Protein AF-A0A7S3BHQ6-F1 (afdb_monomer)

Solvent-accessible surface area (backbone atoms only — not comparable to full-atom values): 6850 Å² total; per-residue (Å²): 137,84,88,66,88,83,80,58,102,63,81,82,88,70,80,78,78,82,77,89,68,68,89,89,42,58,72,45,80,47,74,75,97,55,89,45,38,50,74,78,39,56,68,58,47,55,58,39,43,76,70,56,34,42,73,44,64,27,81,40,51,49,72,59,47,55,50,32,51,70,46,26,68,84,32,70,40,46,77,66,75,68,46,63,64,57,66,39,39,38,73,55,52,52,35,43,52,53,39,48,55,50,47,30,64,76,63,71,62,120

Sequence (110 aa):
GRDFAGVYPFSPRWEVGSATAHEGAPTVVLALPKPGASSDYAGAVRALERRGFKVIVASVARGDWVRVFAAGLPNRDFWRAAAEPEVAYGWYLRRLEAALANAHRVSGRG

Secondary structure (DSSP, 8-state):
----TTS-S-------------TTPPEEEE--SSS--GGGGHHHHHHHHTTT-EEEE----GGGGHHHHHHHTT-HHHHTT-S-HHHHHHHHHHHHHHHHHHHHHHHT--

pLDDT: mean 72.25, std 18.23, range [29.91, 89.19]

Foldseek 3Di:
DDDPVPPDPDPPPDDPPDDPADQQAAEDEDEDPDQDALVVCPVVCVVVVVVRYHYFYQGDDSVNLVQLCVQQVVDPCSVVVNDDCCRRCVVVVVSVVVSVVVRCVVNVND

Mean predicted aligned error: 10.82 Å

Organism: NCBI:txid676789

Radius of gyration: 16.07 Å; Cα contacts (8 Å, |Δi|>4): 103; chains: 1; bounding box: 38×33×39 Å

Structure (mmCIF, N/CA/C/O backbone):
data_AF-A0A7S3BHQ6-F1
#
_entry.id   AF-A0A7S3BHQ6-F1
#
loop_
_atom_site.group_PDB
_atom_site.id
_atom_site.type_symbol
_atom_site.label_atom_id
_atom_site.label_alt_id
_atom_site.label_comp_id
_atom_site.label_asym_id
_atom_site.label_entity_id
_atom_site.label_seq_id
_atom_site.pdbx_PDB_ins_code
_atom_site.Cartn_x
_atom_site.Cartn_y
_atom_site.Cartn_z
_atom_site.occupancy
_atom_site.B_iso_or_equiv
_atom_site.auth_seq_id
_atom_site.auth_comp_id
_atom_site.auth_asym_id
_atom_site.auth_atom_id
_atom_site.pdbx_PDB_model_num
ATOM 1 N N . GLY A 1 1 ? 0.752 22.914 -5.911 1.00 35.16 1 GLY A N 1
ATOM 2 C CA . GLY A 1 1 ? -0.236 21.825 -5.989 1.00 35.16 1 GLY A CA 1
ATOM 3 C C . GLY A 1 1 ? -0.378 21.419 -7.434 1.00 35.16 1 GLY A C 1
ATOM 4 O O . GLY A 1 1 ? -0.638 22.289 -8.250 1.00 35.16 1 GLY A O 1
ATOM 5 N N . ARG A 1 2 ? -0.133 20.152 -7.771 1.00 36.06 2 ARG A N 1
ATOM 6 C CA . ARG A 1 2 ? -0.498 19.623 -9.089 1.00 36.06 2 ARG A CA 1
ATOM 7 C C . ARG A 1 2 ? -1.703 18.718 -8.904 1.00 36.06 2 ARG A C 1
ATOM 9 O O . ARG A 1 2 ? -1.619 17.727 -8.186 1.00 36.06 2 ARG A O 1
ATOM 16 N N . ASP A 1 3 ? -2.808 19.141 -9.502 1.00 35.97 3 ASP A N 1
ATOM 17 C CA . ASP A 1 3 ? -4.024 18.359 -9.643 1.00 35.97 3 ASP A CA 1
ATOM 18 C C . ASP A 1 3 ? -3.789 17.288 -10.720 1.00 35.97 3 ASP A C 1
ATOM 20 O O . ASP A 1 3 ? -3.332 17.586 -11.824 1.00 35.97 3 ASP A O 1
ATOM 24 N N . PHE A 1 4 ? -4.035 16.031 -10.358 1.00 40.19 4 PHE A N 1
ATOM 25 C CA . PHE A 1 4 ? -3.885 14.858 -11.221 1.00 40.19 4 PHE A CA 1
ATOM 26 C C . PHE A 1 4 ? -5.234 14.177 -11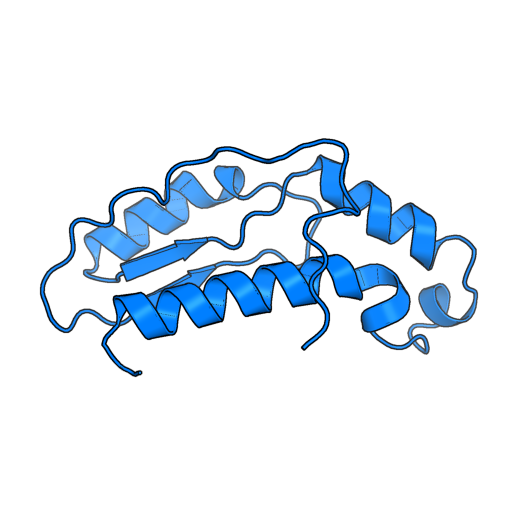.498 1.00 40.19 4 PHE A C 1
ATOM 28 O O . PHE A 1 4 ? -5.260 13.024 -11.936 1.00 40.19 4 PHE A O 1
ATOM 35 N N . ALA A 1 5 ? -6.351 14.882 -11.280 1.00 37.69 5 ALA A N 1
ATOM 36 C CA . ALA A 1 5 ? -7.703 14.383 -11.525 1.00 37.69 5 ALA A CA 1
ATOM 37 C C . ALA A 1 5 ? -7.950 13.927 -12.979 1.00 37.69 5 ALA A C 1
ATOM 39 O O . ALA A 1 5 ? -8.889 13.176 -13.224 1.00 37.69 5 ALA A O 1
ATOM 40 N N . GLY A 1 6 ? -7.099 14.313 -13.938 1.00 29.91 6 GLY A N 1
ATOM 41 C CA . GLY A 1 6 ? -7.260 13.986 -15.361 1.00 29.91 6 GLY A CA 1
ATOM 42 C C . GLY A 1 6 ? -6.464 12.792 -15.909 1.00 29.91 6 GLY A C 1
ATOM 43 O O . GLY A 1 6 ? -6.587 12.505 -17.093 1.00 29.91 6 GLY A O 1
ATOM 44 N N . VAL A 1 7 ? -5.626 12.103 -15.121 1.00 42.59 7 VAL A N 1
ATOM 45 C CA . VAL A 1 7 ? -4.631 11.150 -15.686 1.00 42.59 7 VAL A CA 1
ATOM 46 C C . VAL A 1 7 ? -5.099 9.682 -15.705 1.00 42.59 7 VAL A C 1
ATOM 48 O O . VAL A 1 7 ? -4.380 8.817 -16.202 1.00 42.59 7 VAL A O 1
ATOM 51 N N . TYR A 1 8 ? -6.300 9.350 -15.213 1.00 39.22 8 TYR A N 1
ATOM 52 C CA . TYR A 1 8 ? -6.691 7.943 -15.034 1.00 39.22 8 TYR A CA 1
ATOM 53 C C . TYR A 1 8 ? -8.075 7.609 -15.619 1.00 39.22 8 TYR A C 1
ATOM 55 O O . TYR A 1 8 ? -9.060 8.227 -15.225 1.00 39.22 8 TYR A O 1
ATOM 63 N N . PRO A 1 9 ? -8.191 6.579 -16.485 1.00 34.25 9 PRO A N 1
ATOM 64 C CA . PRO A 1 9 ? -9.456 6.156 -17.102 1.00 34.25 9 PRO A CA 1
ATOM 65 C C . PRO A 1 9 ? -10.394 5.397 -16.144 1.00 34.25 9 PRO A C 1
ATOM 67 O O . PRO A 1 9 ? -11.401 4.836 -16.562 1.00 34.25 9 PRO A O 1
ATOM 70 N N . PHE A 1 10 ? -10.080 5.369 -14.850 1.00 36.06 10 PHE A N 1
ATOM 71 C CA . PHE A 1 10 ? -10.942 4.843 -13.803 1.00 36.06 10 PHE A CA 1
ATOM 72 C C . PHE A 1 10 ? -11.028 5.903 -12.707 1.00 36.06 10 PHE A C 1
ATOM 74 O O . PHE A 1 10 ? -10.080 6.100 -11.954 1.00 36.06 10 PHE A O 1
ATOM 81 N N . SER A 1 11 ? -12.155 6.605 -12.602 1.00 32.91 11 SER A N 1
ATOM 82 C CA . SER A 1 11 ? -12.524 7.265 -11.349 1.00 32.91 11 SER A CA 1
ATOM 83 C C . SER A 1 11 ? -12.951 6.152 -10.401 1.00 32.91 11 SER A C 1
ATOM 85 O O . SER A 1 11 ? -14.020 5.572 -10.609 1.00 32.91 11 SER A O 1
ATOM 87 N N . PRO A 1 12 ? -12.151 5.771 -9.390 1.00 37.59 12 PRO A N 1
ATOM 88 C CA . PRO A 1 12 ? -12.572 4.713 -8.510 1.00 37.59 12 PRO A CA 1
ATOM 89 C C . PRO A 1 12 ? -13.531 5.390 -7.523 1.00 37.59 12 PRO A C 1
ATOM 91 O O 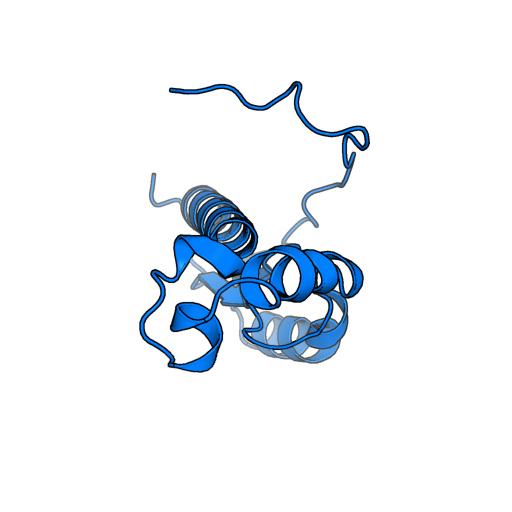. PRO A 1 12 ? -13.128 6.008 -6.543 1.00 37.59 12 PRO A O 1
ATOM 94 N N . ARG A 1 13 ? -14.822 5.344 -7.850 1.00 35.94 13 ARG A N 1
ATOM 95 C CA . ARG A 1 13 ? -15.920 5.668 -6.943 1.00 35.94 13 ARG A CA 1
ATOM 96 C C . ARG A 1 13 ? -15.923 4.578 -5.870 1.00 35.94 13 ARG A C 1
ATOM 98 O O . ARG A 1 13 ? -16.510 3.526 -6.085 1.00 35.94 13 ARG A O 1
ATOM 105 N N . TRP A 1 14 ? -15.209 4.770 -4.763 1.00 49.22 14 TRP A N 1
ATOM 106 C CA . TRP A 1 14 ? -15.295 3.860 -3.619 1.00 49.22 14 TRP A CA 1
ATOM 107 C C . TRP A 1 14 ? -15.456 4.623 -2.315 1.00 49.22 14 TRP A C 1
ATOM 109 O O . TRP A 1 14 ? -14.792 5.622 -2.042 1.00 49.22 14 TRP A O 1
ATOM 119 N N . GLU A 1 15 ? -16.407 4.120 -1.544 1.00 37.56 15 GLU A N 1
ATOM 120 C CA . GLU A 1 15 ? -16.757 4.558 -0.210 1.00 37.56 15 GLU A CA 1
ATOM 121 C C . GLU A 1 15 ? -15.577 4.304 0.724 1.00 37.56 15 GLU A C 1
ATOM 123 O O . GLU A 1 15 ? -15.044 3.195 0.810 1.00 37.56 15 GLU A O 1
ATOM 128 N N . VAL A 1 16 ? -15.166 5.347 1.441 1.00 43.78 16 VAL A N 1
ATOM 129 C CA . VAL A 1 16 ? -14.340 5.188 2.633 1.00 43.78 16 VAL A CA 1
ATOM 130 C C . VAL A 1 16 ? -15.156 4.318 3.584 1.00 43.78 16 VAL A C 1
ATOM 132 O O . VAL A 1 16 ? -16.176 4.775 4.094 1.00 43.78 16 VAL A O 1
ATOM 135 N N . GLY A 1 17 ? -14.752 3.058 3.766 1.00 40.03 17 GLY A N 1
ATOM 136 C CA . GLY A 1 17 ? -15.409 2.153 4.705 1.00 40.03 17 GLY A CA 1
ATOM 137 C C . GLY A 1 17 ? -15.585 2.858 6.048 1.00 40.03 17 GLY A C 1
ATOM 138 O O . GLY A 1 17 ? -14.619 3.384 6.606 1.00 40.03 17 GLY A O 1
ATOM 139 N N . SER A 1 18 ? -16.834 2.944 6.508 1.00 41.47 18 SER A N 1
ATOM 140 C CA . SER A 1 18 ? -17.190 3.664 7.726 1.00 41.47 18 SER A CA 1
ATOM 141 C C . SER A 1 18 ? -16.547 2.966 8.923 1.00 41.47 18 SER A C 1
ATOM 143 O O . SER A 1 18 ? -16.945 1.868 9.306 1.00 41.47 18 SER A O 1
ATOM 145 N N . ALA A 1 19 ? -15.510 3.583 9.486 1.00 46.09 19 ALA A N 1
ATOM 146 C CA . ALA A 1 19 ? -14.890 3.119 10.714 1.00 46.09 19 ALA A CA 1
ATOM 147 C C . ALA A 1 19 ? -15.816 3.468 11.885 1.00 46.09 19 ALA A C 1
ATOM 149 O O . ALA A 1 19 ? -15.881 4.622 12.310 1.00 46.09 19 ALA A O 1
ATOM 150 N N . THR A 1 20 ? -16.521 2.481 12.434 1.00 43.09 20 THR A N 1
ATOM 151 C CA . THR A 1 20 ? -17.155 2.626 13.747 1.00 43.09 20 THR A CA 1
ATOM 152 C C . THR A 1 20 ? -16.046 2.646 14.793 1.00 43.09 20 THR A C 1
ATOM 154 O O . THR A 1 20 ? -15.471 1.604 15.101 1.00 43.09 20 THR A O 1
ATOM 157 N N . ALA A 1 21 ? -15.689 3.817 15.313 1.00 50.28 21 ALA A N 1
ATOM 158 C CA . ALA A 1 21 ? -14.649 3.921 16.328 1.00 50.28 21 ALA A CA 1
ATOM 159 C C . ALA A 1 21 ? -15.089 4.770 17.509 1.00 50.28 21 ALA A C 1
ATOM 161 O O . ALA A 1 21 ? -15.708 5.817 17.331 1.00 50.28 21 ALA A O 1
ATOM 162 N N . HIS A 1 22 ? -14.666 4.340 18.696 1.00 48.16 22 HIS A N 1
ATOM 163 C CA . HIS A 1 22 ? -14.598 5.192 19.873 1.00 48.16 22 HIS A CA 1
ATOM 164 C C . HIS A 1 22 ? -13.659 6.382 19.626 1.00 48.16 22 HIS A C 1
ATOM 166 O O . HIS A 1 22 ? -12.607 6.263 18.986 1.00 48.16 22 HIS A O 1
ATOM 172 N N . GLU A 1 23 ? -14.062 7.537 20.139 1.00 49.59 23 GLU A N 1
ATOM 173 C CA . GLU A 1 23 ? -13.282 8.769 20.148 1.00 49.59 23 GLU A CA 1
ATOM 174 C C . GLU A 1 23 ? -11.952 8.534 20.900 1.00 49.59 23 GLU A C 1
ATOM 176 O O . GLU A 1 23 ? -11.940 7.933 21.972 1.00 49.59 23 GLU A O 1
ATOM 181 N N . GLY A 1 24 ? -10.811 8.916 20.306 1.00 61.41 24 GLY A N 1
ATOM 182 C CA . GLY A 1 24 ? -9.474 8.747 20.908 1.00 61.41 24 GLY A CA 1
ATOM 183 C C . GLY A 1 24 ? -8.714 7.439 20.609 1.00 61.41 24 GLY A C 1
ATOM 184 O O . GLY A 1 24 ? -7.579 7.287 21.059 1.00 61.41 24 GLY A O 1
ATOM 185 N N . ALA A 1 25 ? -9.274 6.506 19.831 1.00 67.50 25 ALA A N 1
ATOM 186 C CA . ALA A 1 25 ? -8.594 5.251 19.485 1.00 67.50 25 ALA A CA 1
ATOM 187 C C . ALA A 1 25 ? -7.288 5.454 18.667 1.00 67.50 25 ALA A C 1
ATOM 189 O O . ALA A 1 25 ? -7.283 6.226 17.698 1.00 67.50 25 ALA A O 1
ATOM 190 N N . PRO A 1 26 ? -6.191 4.725 18.975 1.00 74.50 26 PRO A N 1
ATOM 191 C CA . PRO A 1 26 ? -4.965 4.762 18.180 1.00 74.50 26 PRO A CA 1
ATOM 192 C C . PRO A 1 26 ? -5.229 4.288 16.743 1.00 74.50 26 PRO A C 1
ATOM 194 O O . PRO A 1 26 ? -5.877 3.265 16.514 1.00 74.50 26 PRO A O 1
ATOM 197 N N . THR A 1 27 ? -4.730 5.053 15.767 1.00 82.06 27 THR A N 1
ATOM 198 C CA . THR A 1 27 ? -4.920 4.779 14.334 1.00 82.06 27 THR A CA 1
ATOM 199 C C . THR A 1 27 ? -3.702 4.063 13.754 1.00 82.06 27 THR A C 1
ATOM 201 O O . THR A 1 27 ? -2.57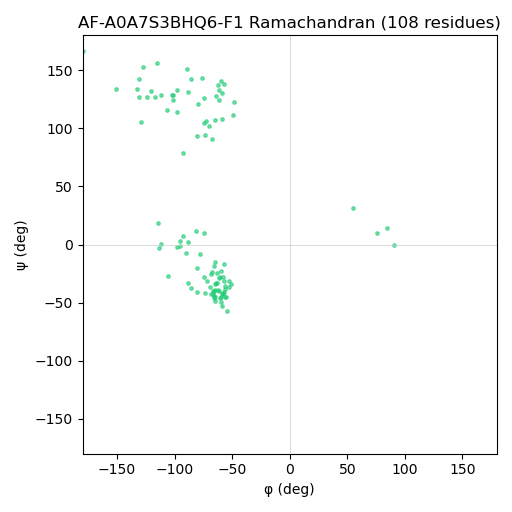0 4.486 13.972 1.00 82.06 27 THR A O 1
ATOM 204 N N . VAL A 1 28 ? -3.936 2.991 13.000 1.00 82.12 28 VAL A N 1
ATOM 205 C CA . VAL A 1 28 ? -2.916 2.152 12.359 1.00 82.12 28 VAL A CA 1
ATOM 206 C C . VAL A 1 28 ? -3.138 2.159 10.851 1.00 82.12 28 VAL A C 1
ATOM 208 O O . VAL A 1 28 ? -4.257 1.931 10.391 1.00 82.12 28 VAL A O 1
ATOM 211 N N . VAL A 1 29 ? -2.068 2.372 10.081 1.00 82.12 29 VAL A N 1
ATOM 212 C CA . VAL A 1 29 ? -2.082 2.211 8.621 1.00 82.12 29 VAL A CA 1
ATOM 213 C C . VAL A 1 29 ? -1.446 0.872 8.245 1.00 82.12 29 VAL A C 1
ATOM 215 O O . VAL A 1 29 ? -0.307 0.600 8.614 1.00 82.12 29 VAL A O 1
ATOM 218 N N . LEU A 1 30 ? -2.175 0.033 7.508 1.00 81.25 30 LEU A N 1
ATOM 219 C CA . LEU A 1 30 ? -1.686 -1.233 6.958 1.00 81.25 30 LEU A CA 1
ATOM 220 C C . LEU A 1 30 ? -1.354 -1.082 5.474 1.00 81.25 30 LEU A C 1
ATOM 222 O O . LEU A 1 30 ? -2.199 -0.652 4.687 1.00 81.25 30 LEU A O 1
ATOM 226 N N . ALA A 1 31 ? -0.153 -1.501 5.077 1.00 77.06 31 ALA A N 1
ATOM 227 C CA . ALA A 1 31 ? 0.265 -1.517 3.682 1.00 77.06 31 ALA A CA 1
ATOM 228 C C . ALA A 1 31 ? 1.285 -2.634 3.406 1.00 77.06 31 ALA A C 1
ATOM 230 O O . ALA A 1 31 ? 2.224 -2.822 4.182 1.00 77.06 31 ALA A O 1
ATOM 231 N N . LEU A 1 32 ? 1.088 -3.390 2.316 1.00 66.00 32 LEU A N 1
ATOM 232 C CA . LEU A 1 32 ? 2.007 -4.466 1.925 1.00 66.00 32 LEU A CA 1
ATOM 233 C C . LEU A 1 32 ? 3.125 -3.920 1.042 1.00 66.00 32 LEU A C 1
ATOM 235 O O . LEU A 1 32 ? 2.822 -3.368 -0.012 1.00 66.00 32 LEU A O 1
ATOM 239 N N . PRO A 1 33 ? 4.392 -4.245 1.337 1.00 62.69 33 PRO A N 1
ATOM 240 C CA . PRO A 1 33 ? 5.487 -4.084 0.387 1.00 62.69 33 PRO A CA 1
ATOM 241 C C . PRO A 1 33 ? 5.582 -5.246 -0.630 1.00 62.69 33 PRO A C 1
ATOM 243 O O . PRO A 1 33 ? 6.589 -5.367 -1.319 1.00 62.69 33 PRO A O 1
ATOM 246 N N . LYS A 1 34 ? 4.570 -6.128 -0.723 1.00 66.31 34 LYS A N 1
ATOM 247 C CA . LYS A 1 34 ? 4.581 -7.325 -1.586 1.00 66.31 34 LYS A CA 1
ATOM 248 C C . LYS A 1 34 ? 3.356 -7.408 -2.503 1.00 66.31 34 LYS A C 1
ATOM 250 O O . LYS A 1 34 ? 2.286 -6.958 -2.081 1.00 66.31 34 LYS A O 1
ATOM 255 N N . PRO A 1 35 ? 3.466 -8.073 -3.675 1.00 65.62 35 PRO A N 1
ATOM 256 C CA . PRO A 1 35 ? 2.340 -8.330 -4.565 1.00 65.62 35 PRO A CA 1
ATOM 257 C C . PRO A 1 35 ? 1.143 -8.912 -3.814 1.00 65.62 35 PRO A C 1
ATOM 259 O O . PRO A 1 35 ? 1.183 -10.022 -3.283 1.00 65.62 35 PRO A O 1
ATOM 262 N N . GLY A 1 36 ? 0.084 -8.121 -3.721 1.00 70.94 36 GLY A N 1
ATOM 263 C CA . GLY A 1 36 ? -1.058 -8.387 -2.859 1.00 70.94 36 GLY A CA 1
ATOM 264 C C . GLY A 1 36 ? -2.106 -7.296 -2.997 1.00 70.94 36 GLY A C 1
ATOM 265 O O . GLY A 1 36 ? -1.851 -6.251 -3.600 1.00 70.94 36 GLY A O 1
ATOM 266 N N . ALA A 1 37 ? -3.293 -7.566 -2.472 1.00 77.69 37 ALA A N 1
ATOM 267 C CA . ALA A 1 37 ? -4.400 -6.623 -2.462 1.00 77.69 37 ALA A CA 1
ATOM 268 C C . ALA A 1 37 ? -4.761 -6.228 -1.028 1.00 77.69 37 ALA A C 1
ATOM 270 O O . ALA A 1 37 ? -4.536 -6.989 -0.089 1.00 77.69 37 ALA A O 1
ATOM 271 N N . SER A 1 38 ? -5.385 -5.063 -0.860 1.00 77.44 38 SER A N 1
ATOM 272 C CA . SER A 1 38 ? -5.926 -4.614 0.431 1.00 77.44 38 SER A CA 1
ATOM 273 C C . SER A 1 38 ? -6.856 -5.650 1.087 1.00 77.44 38 SER A C 1
ATOM 275 O O . SER A 1 38 ? -6.857 -5.782 2.310 1.00 77.44 38 SER A O 1
ATOM 277 N N . SER A 1 39 ? -7.579 -6.449 0.291 1.00 79.00 39 SER A N 1
ATOM 278 C CA . SER A 1 39 ? -8.438 -7.548 0.761 1.00 79.00 39 SER A CA 1
ATOM 279 C C . SER A 1 39 ? -7.691 -8.635 1.536 1.00 79.00 39 SER A C 1
ATOM 281 O O . SER A 1 39 ? -8.277 -9.270 2.413 1.00 79.00 39 SER A O 1
ATOM 283 N N . ASP A 1 40 ? -6.398 -8.832 1.258 1.00 81.75 40 ASP A N 1
ATOM 284 C CA . ASP A 1 40 ? -5.576 -9.858 1.909 1.00 81.75 40 ASP A CA 1
ATOM 285 C C . ASP A 1 40 ? -5.408 -9.571 3.422 1.00 81.75 40 ASP A C 1
ATOM 287 O O . ASP A 1 40 ? -5.056 -10.459 4.196 1.00 81.75 40 ASP A O 1
ATOM 291 N N . TYR A 1 41 ? -5.727 -8.350 3.873 1.00 81.44 41 TYR A N 1
ATOM 292 C CA . TYR A 1 41 ? -5.670 -7.936 5.276 1.00 81.44 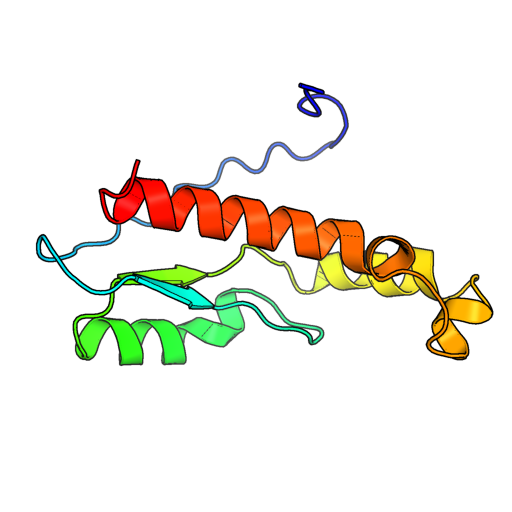41 TYR A CA 1
ATOM 293 C C . TYR A 1 41 ? -6.980 -8.037 6.050 1.00 81.44 41 TYR A C 1
ATOM 295 O O . TYR A 1 41 ? -6.989 -7.685 7.228 1.00 81.44 41 TYR A O 1
ATOM 303 N N . ALA A 1 42 ? -8.075 -8.529 5.466 1.00 84.81 42 ALA A N 1
ATOM 304 C CA . ALA A 1 42 ? -9.372 -8.547 6.152 1.00 84.81 42 ALA A CA 1
ATOM 305 C C . ALA A 1 42 ? -9.310 -9.217 7.544 1.00 84.81 42 ALA A C 1
ATOM 307 O O . ALA A 1 42 ? -9.940 -8.756 8.494 1.00 84.81 42 ALA A O 1
ATOM 308 N N . GLY A 1 43 ? -8.504 -10.275 7.698 1.00 85.69 43 GLY A N 1
ATOM 309 C CA . GLY A 1 43 ? -8.265 -10.911 8.998 1.00 85.69 43 GLY A CA 1
ATOM 310 C C . GLY A 1 43 ? -7.503 -10.025 9.993 1.00 85.69 43 GLY A C 1
ATOM 311 O O . GLY A 1 43 ? -7.885 -9.956 11.162 1.00 85.69 43 GLY A O 1
ATOM 312 N N . ALA A 1 44 ? -6.463 -9.326 9.530 1.00 85.69 44 ALA A N 1
ATOM 313 C CA . ALA A 1 44 ? -5.650 -8.425 10.346 1.00 85.69 44 ALA A CA 1
ATOM 314 C C . ALA A 1 44 ? -6.436 -7.180 10.782 1.00 85.69 44 ALA A C 1
ATOM 316 O O . ALA A 1 44 ? -6.390 -6.821 11.956 1.00 85.69 44 ALA A O 1
ATOM 317 N N . VAL A 1 45 ? -7.215 -6.590 9.867 1.00 87.56 45 VAL A N 1
ATOM 318 C CA . VAL A 1 45 ? -8.132 -5.472 10.142 1.00 87.56 45 VAL A CA 1
ATOM 319 C C . VAL A 1 45 ? -9.079 -5.848 11.275 1.00 87.56 45 VAL A C 1
ATOM 321 O O . VAL A 1 45 ? -9.017 -5.244 12.343 1.00 87.56 45 VAL A O 1
ATOM 324 N N . ARG A 1 46 ? -9.831 -6.948 11.119 1.00 87.81 46 ARG A N 1
ATOM 325 C CA . ARG A 1 46 ? -10.755 -7.422 12.160 1.00 87.81 46 ARG A CA 1
ATOM 326 C C . ARG A 1 46 ? -10.056 -7.668 13.498 1.00 87.81 46 ARG A C 1
ATOM 328 O O . ARG A 1 46 ? -10.641 -7.453 14.554 1.00 87.81 46 ARG A O 1
ATOM 335 N N . ALA A 1 47 ? -8.830 -8.189 13.483 1.00 88.19 47 ALA A N 1
ATOM 336 C CA . ALA A 1 47 ? -8.087 -8.486 14.705 1.00 88.19 47 ALA A CA 1
ATOM 337 C C . ALA A 1 47 ? -7.589 -7.228 15.434 1.00 88.19 47 ALA A C 1
ATOM 339 O O . ALA A 1 47 ? -7.464 -7.252 16.658 1.00 88.19 47 ALA A O 1
ATOM 340 N N . LEU A 1 48 ? -7.276 -6.159 14.707 1.00 86.81 48 LEU A N 1
ATOM 341 C CA . LEU A 1 48 ? -6.857 -4.874 15.267 1.00 86.81 48 LEU A CA 1
ATOM 342 C C . LEU A 1 48 ? -8.063 -4.055 15.739 1.00 86.81 48 LEU A C 1
ATOM 344 O O . LEU A 1 48 ? -8.036 -3.523 16.844 1.00 86.81 48 LEU A O 1
ATOM 348 N N . GLU A 1 49 ? -9.154 -4.051 14.977 1.00 87.00 49 GLU A N 1
ATOM 349 C CA . GLU A 1 49 ? -10.412 -3.408 15.380 1.00 87.00 49 GLU A CA 1
ATOM 350 C C . GLU A 1 49 ? -10.955 -4.004 16.684 1.00 87.00 49 GLU A C 1
ATOM 352 O O . GLU A 1 49 ? -11.303 -3.265 17.601 1.00 87.00 49 GLU A O 1
ATOM 357 N N . ARG A 1 50 ? -10.914 -5.338 16.845 1.00 87.56 50 ARG A N 1
ATOM 358 C CA . ARG A 1 50 ? -11.276 -6.001 18.117 1.00 87.56 50 ARG A CA 1
ATOM 359 C C . ARG A 1 50 ? -10.415 -5.579 19.309 1.00 87.56 50 ARG A C 1
ATOM 361 O O . ARG A 1 50 ? -10.841 -5.744 20.445 1.00 87.56 50 ARG A O 1
ATOM 368 N N . ARG A 1 51 ? -9.203 -5.076 19.067 1.00 87.94 51 ARG A N 1
ATOM 369 C CA . ARG A 1 51 ? -8.295 -4.561 20.103 1.00 87.94 51 ARG A CA 1
ATOM 370 C C . ARG A 1 51 ? -8.450 -3.051 20.320 1.00 87.94 51 ARG A C 1
ATOM 372 O O . ARG A 1 51 ? -7.658 -2.472 21.053 1.00 87.94 51 ARG A O 1
ATOM 379 N N . GLY A 1 52 ? -9.444 -2.422 19.690 1.00 84.31 52 GLY A N 1
ATOM 380 C CA . GLY A 1 52 ? -9.734 -0.999 19.841 1.00 84.31 52 GLY A CA 1
ATOM 381 C C . GLY A 1 52 ? -8.908 -0.082 18.939 1.00 84.31 52 GLY A C 1
ATOM 382 O O . GLY A 1 52 ? -8.889 1.122 19.174 1.00 84.31 52 GLY A O 1
ATOM 383 N N . PHE A 1 53 ? -8.224 -0.608 17.918 1.00 84.44 53 PHE A N 1
ATOM 384 C CA . PHE A 1 53 ? -7.514 0.226 16.945 1.00 84.44 53 PHE A CA 1
ATOM 385 C C . PHE A 1 53 ? -8.440 0.682 15.817 1.00 84.44 53 PHE A C 1
ATOM 387 O O . PHE A 1 53 ? -9.235 -0.097 15.292 1.00 84.44 53 PHE A O 1
ATOM 394 N N . LYS A 1 54 ? -8.257 1.925 15.370 1.00 83.69 54 LYS A N 1
ATOM 395 C CA . LYS A 1 54 ? -8.758 2.396 14.073 1.00 83.69 54 LYS A CA 1
ATOM 396 C C . LYS A 1 54 ? -7.802 1.916 12.990 1.00 83.69 54 LYS A C 1
ATOM 398 O O . LYS A 1 54 ? -6.627 2.268 13.028 1.00 83.69 54 LYS A O 1
ATOM 403 N N . VAL A 1 55 ? -8.274 1.137 12.023 1.00 86.19 55 VAL A N 1
ATOM 404 C CA . VAL A 1 55 ? -7.407 0.577 10.977 1.00 86.19 55 VAL A CA 1
ATOM 405 C C . VAL A 1 55 ? -7.729 1.207 9.634 1.00 86.19 55 VAL A C 1
ATOM 407 O O . VAL A 1 55 ? -8.874 1.215 9.197 1.00 86.19 55 VAL A O 1
ATOM 410 N N . ILE A 1 56 ? -6.703 1.707 8.955 1.00 86.81 56 ILE A N 1
ATOM 411 C CA . ILE A 1 56 ? -6.791 2.190 7.580 1.00 86.81 56 ILE A CA 1
ATOM 412 C C . ILE A 1 56 ? -5.883 1.320 6.730 1.00 86.81 56 ILE A C 1
ATOM 414 O O . ILE A 1 56 ? -4.709 1.148 7.034 1.00 86.81 56 ILE A O 1
ATOM 418 N N . VAL A 1 57 ? -6.414 0.760 5.650 1.00 85.06 57 VAL A N 1
ATOM 419 C CA . VAL A 1 57 ? -5.625 -0.048 4.717 1.00 85.06 57 VAL A CA 1
ATOM 420 C C . VAL A 1 57 ? -5.311 0.798 3.493 1.00 85.06 57 VAL A C 1
ATOM 422 O O . VAL A 1 57 ? -6.215 1.380 2.891 1.00 85.06 57 VAL A O 1
ATOM 425 N N . ALA A 1 58 ? -4.039 0.863 3.102 1.00 86.69 58 ALA A N 1
ATOM 426 C CA . ALA A 1 58 ? -3.656 1.495 1.850 1.00 86.69 58 ALA A CA 1
ATOM 427 C C . ALA A 1 58 ? -4.318 0.754 0.679 1.00 86.69 58 ALA A C 1
ATOM 429 O O . ALA A 1 58 ? -4.179 -0.462 0.524 1.00 86.69 58 ALA A O 1
ATOM 430 N N . SER A 1 59 ? -5.064 1.491 -0.147 1.00 82.62 59 SER A N 1
ATOM 431 C CA . SER A 1 59 ? -5.800 0.914 -1.271 1.00 82.62 59 SER A CA 1
ATOM 432 C C . SER A 1 59 ? -4.843 0.535 -2.397 1.00 82.62 59 SER A C 1
ATOM 434 O O . SER A 1 59 ? -4.520 1.355 -3.259 1.00 82.62 59 SER A O 1
ATOM 436 N N . VAL A 1 60 ? -4.429 -0.727 -2.394 1.00 84.12 60 VAL A N 1
ATOM 437 C CA . VAL A 1 60 ? -3.579 -1.338 -3.416 1.00 84.12 60 VAL A CA 1
ATOM 438 C C . VAL A 1 60 ? -4.303 -2.556 -3.972 1.00 84.12 60 VAL A C 1
ATOM 440 O O . VAL A 1 60 ? -4.722 -3.428 -3.209 1.00 84.12 60 VAL A O 1
ATOM 443 N N . ALA A 1 61 ? -4.459 -2.625 -5.293 1.00 83.81 61 ALA A N 1
ATOM 444 C CA . ALA A 1 61 ? -4.933 -3.829 -5.960 1.00 83.81 61 ALA A CA 1
ATOM 445 C C . ALA A 1 61 ? -3.749 -4.733 -6.322 1.00 83.81 61 ALA A C 1
ATOM 447 O O . ALA A 1 61 ? -2.661 -4.256 -6.640 1.00 83.81 61 ALA A O 1
ATOM 448 N N . ARG A 1 62 ? -3.970 -6.053 -6.382 1.00 82.50 62 ARG A N 1
ATOM 449 C CA . ARG A 1 62 ? -2.926 -6.992 -6.832 1.00 82.50 62 ARG A CA 1
ATOM 450 C C . ARG A 1 62 ? -2.410 -6.639 -8.235 1.00 82.50 62 ARG A C 1
ATOM 452 O O . ARG A 1 62 ? -1.217 -6.745 -8.487 1.00 82.50 62 ARG A O 1
ATOM 459 N N . GLY A 1 63 ? -3.297 -6.162 -9.112 1.00 83.38 63 GLY A N 1
ATOM 460 C CA . GLY A 1 63 ? -2.943 -5.697 -10.455 1.00 83.38 63 GLY A CA 1
ATOM 461 C C . GLY A 1 63 ? -2.094 -4.420 -10.484 1.00 83.38 63 GLY A C 1
ATOM 462 O O . GLY A 1 63 ? -1.342 -4.229 -11.434 1.00 83.38 63 GLY A O 1
ATOM 463 N N . ASP A 1 64 ? -2.129 -3.576 -9.445 1.00 86.06 64 ASP A N 1
ATOM 464 C CA . ASP A 1 64 ? -1.283 -2.373 -9.400 1.00 86.06 64 ASP A CA 1
ATOM 465 C C . ASP A 1 64 ? 0.211 -2.724 -9.375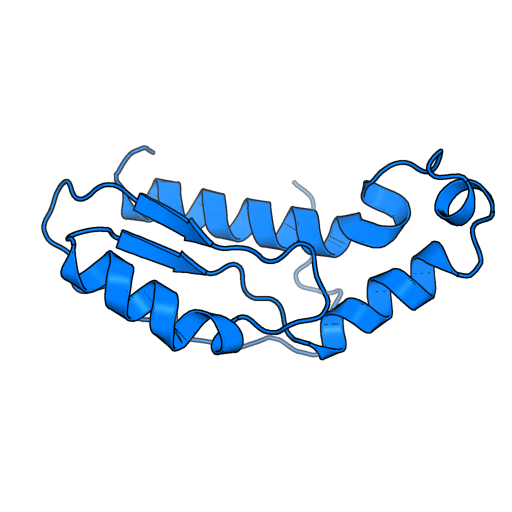 1.00 86.06 64 ASP A C 1
ATOM 467 O O . ASP A 1 64 ? 1.033 -1.955 -9.866 1.00 86.06 64 ASP A O 1
ATOM 471 N N . TRP A 1 65 ? 0.571 -3.920 -8.901 1.00 86.06 65 TRP A N 1
ATOM 472 C CA . TRP A 1 65 ? 1.956 -4.392 -8.869 1.00 86.06 65 TRP A CA 1
ATOM 473 C C . TRP A 1 65 ? 2.574 -4.601 -10.251 1.00 86.06 65 TRP A C 1
ATOM 475 O O . TRP A 1 65 ? 3.796 -4.558 -10.374 1.00 8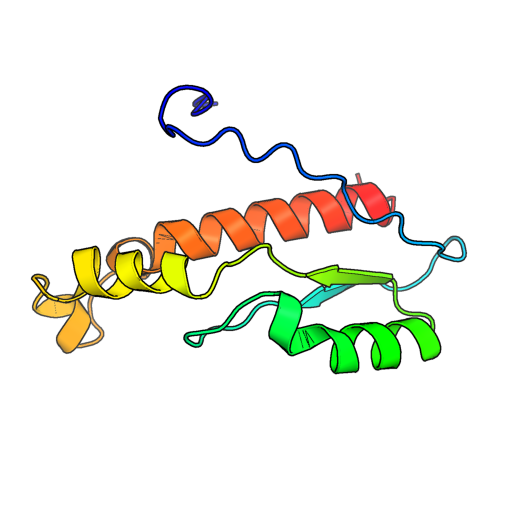6.06 65 TRP A O 1
ATOM 485 N N . VAL A 1 66 ? 1.765 -4.717 -11.311 1.00 86.81 66 VAL A N 1
ATOM 486 C CA . VAL A 1 66 ? 2.263 -4.711 -12.699 1.00 86.81 66 VAL A CA 1
ATOM 487 C C . VAL A 1 66 ? 3.045 -3.426 -12.997 1.00 86.81 66 VAL A C 1
ATOM 489 O O . VAL A 1 66 ? 3.989 -3.452 -13.780 1.00 86.81 66 VAL A O 1
ATOM 492 N N . ARG A 1 67 ? 2.735 -2.315 -12.314 1.00 85.75 67 ARG A N 1
ATOM 493 C CA . ARG A 1 67 ? 3.455 -1.039 -12.446 1.00 85.75 67 ARG A CA 1
ATOM 494 C C . ARG A 1 67 ? 4.906 -1.132 -11.967 1.00 85.75 67 ARG A C 1
ATOM 496 O O . ARG A 1 67 ? 5.769 -0.498 -12.565 1.00 85.75 67 ARG A O 1
ATOM 503 N N . VAL A 1 68 ? 5.179 -1.940 -10.936 1.00 84.38 68 VAL A N 1
ATOM 504 C CA . VAL A 1 68 ? 6.548 -2.191 -10.448 1.00 84.38 68 VAL A CA 1
ATOM 505 C C . VAL A 1 68 ? 7.351 -2.915 -11.521 1.00 84.38 68 VAL A C 1
ATOM 507 O O . VAL A 1 68 ? 8.467 -2.512 -11.825 1.00 84.38 68 VAL A O 1
ATOM 510 N N . PHE A 1 69 ? 6.763 -3.934 -12.154 1.00 79.81 69 PHE A N 1
ATOM 511 C CA . PHE A 1 69 ? 7.413 -4.643 -13.255 1.00 79.81 69 PHE A CA 1
ATOM 512 C C . PHE A 1 69 ? 7.593 -3.742 -14.480 1.00 79.81 69 PHE A C 1
ATOM 514 O O . PHE A 1 69 ? 8.679 -3.707 -15.041 1.00 79.81 69 PHE A O 1
ATOM 521 N N . ALA A 1 70 ? 6.582 -2.959 -14.863 1.00 84.19 70 ALA A N 1
ATOM 522 C CA . ALA A 1 70 ? 6.662 -2.070 -16.021 1.00 84.19 70 ALA A CA 1
ATOM 523 C C . ALA A 1 70 ? 7.758 -0.998 -15.879 1.00 84.19 70 ALA A C 1
ATOM 525 O O . ALA A 1 70 ? 8.456 -0.707 -16.846 1.00 84.19 70 ALA A O 1
ATOM 526 N N . ALA A 1 71 ? 7.922 -0.425 -14.684 1.00 82.81 71 ALA A N 1
ATOM 527 C CA . ALA A 1 71 ? 8.907 0.626 -14.442 1.00 82.81 71 ALA A CA 1
ATOM 528 C C . ALA A 1 71 ? 10.295 0.091 -14.040 1.00 82.81 71 ALA A C 1
ATOM 530 O O . ALA A 1 71 ? 11.310 0.689 -14.390 1.00 82.81 71 ALA A O 1
ATOM 531 N N . GLY A 1 72 ? 10.352 -1.033 -13.320 1.00 80.25 72 GLY A N 1
ATOM 532 C CA . GLY A 1 72 ? 11.592 -1.624 -12.816 1.00 80.25 72 GLY A CA 1
ATOM 533 C C . GLY A 1 72 ? 12.299 -2.546 -13.810 1.00 80.25 72 GLY A C 1
ATOM 534 O O . GLY A 1 72 ? 13.521 -2.512 -13.906 1.00 80.25 72 GLY A O 1
ATOM 535 N N . LEU A 1 73 ? 11.556 -3.334 -14.599 1.00 83.25 73 LEU A N 1
ATOM 536 C CA . LEU A 1 73 ? 12.130 -4.304 -15.540 1.00 83.25 73 LEU A CA 1
ATOM 537 C C . LEU A 1 73 ? 13.130 -3.689 -16.541 1.00 83.25 73 LEU A C 1
ATOM 539 O O . LEU A 1 73 ? 14.199 -4.282 -16.696 1.00 83.25 73 LEU A O 1
ATOM 543 N N . PRO A 1 74 ? 12.865 -2.528 -17.180 1.00 85.69 74 PRO A N 1
ATOM 544 C CA . PRO A 1 74 ? 13.827 -1.916 -18.098 1.00 85.69 74 PRO A CA 1
ATOM 545 C C . PRO A 1 74 ? 14.979 -1.179 -17.390 1.00 85.69 74 PRO A C 1
ATOM 547 O O . PRO A 1 74 ? 15.919 -0.748 -18.057 1.00 85.69 74 PRO A O 1
ATOM 550 N N . ASN A 1 75 ? 14.935 -1.007 -16.064 1.00 81.12 75 ASN A N 1
ATOM 551 C CA . ASN A 1 75 ? 15.909 -0.210 -15.325 1.00 81.12 75 ASN A CA 1
ATOM 552 C C . ASN A 1 75 ? 16.994 -1.101 -14.688 1.00 81.12 75 ASN A C 1
ATOM 554 O O . ASN A 1 75 ? 16.744 -1.870 -13.763 1.00 81.12 75 ASN A O 1
ATOM 558 N N . ARG A 1 76 ? 18.241 -0.970 -15.151 1.00 83.00 76 ARG A N 1
ATOM 559 C CA . ARG A 1 76 ? 19.380 -1.741 -14.624 1.00 83.00 76 ARG A CA 1
ATOM 560 C C . ARG A 1 76 ? 19.683 -1.432 -13.155 1.00 83.00 76 ARG A C 1
ATOM 562 O O . ARG A 1 76 ? 20.093 -2.332 -12.424 1.00 83.00 76 ARG A O 1
ATOM 569 N N . ASP A 1 77 ? 19.469 -0.195 -12.728 1.00 78.38 77 ASP A N 1
ATOM 570 C CA . ASP A 1 77 ? 19.711 0.239 -11.353 1.00 78.38 77 ASP A CA 1
ATOM 571 C C . ASP A 1 77 ? 18.628 -0.288 -10.409 1.00 78.38 77 ASP A C 1
ATOM 573 O O . ASP A 1 77 ? 18.921 -0.591 -9.255 1.00 78.38 77 ASP A O 1
ATOM 577 N N . PHE A 1 78 ? 17.409 -0.524 -10.909 1.00 78.88 78 PHE A N 1
ATOM 578 C CA . PHE A 1 78 ? 16.364 -1.222 -10.154 1.00 78.88 78 PHE A CA 1
ATOM 579 C C . PHE A 1 78 ? 16.809 -2.644 -9.793 1.00 78.88 78 PHE A C 1
ATOM 581 O O . PHE A 1 78 ? 16.737 -3.042 -8.632 1.00 78.88 78 PHE A O 1
ATOM 588 N N . TRP A 1 79 ? 17.374 -3.378 -10.755 1.00 79.25 79 TRP A N 1
ATOM 589 C CA . TRP A 1 79 ? 17.923 -4.718 -10.516 1.00 79.25 79 TRP A CA 1
ATOM 590 C C . TRP A 1 79 ? 19.179 -4.726 -9.637 1.00 79.25 79 TRP A C 1
ATOM 592 O O . TRP A 1 79 ? 19.456 -5.722 -8.976 1.00 79.25 79 TRP A O 1
ATOM 602 N N . ARG A 1 80 ? 19.937 -3.624 -9.613 1.00 81.81 80 ARG A N 1
ATOM 603 C CA . ARG A 1 80 ? 21.124 -3.446 -8.760 1.00 81.81 80 ARG A CA 1
ATOM 604 C C . ARG A 1 80 ? 20.805 -2.878 -7.374 1.00 81.81 80 ARG A C 1
ATOM 606 O O . ARG A 1 80 ? 21.738 -2.640 -6.616 1.00 81.81 80 ARG A O 1
ATOM 613 N N . ALA A 1 81 ? 19.527 -2.654 -7.056 1.00 75.88 81 ALA A N 1
ATOM 614 C CA . ALA A 1 81 ? 19.084 -1.976 -5.836 1.00 75.88 81 ALA A CA 1
ATOM 615 C C . ALA A 1 81 ? 19.705 -0.573 -5.639 1.00 75.88 81 ALA A C 1
ATOM 617 O O . ALA A 1 81 ? 19.914 -0.132 -4.514 1.00 75.88 81 ALA A O 1
ATOM 618 N N . ALA A 1 82 ? 19.994 0.120 -6.742 1.00 73.06 82 ALA A N 1
ATOM 619 C CA . ALA A 1 82 ? 20.552 1.472 -6.781 1.00 73.06 82 ALA A CA 1
ATOM 620 C C . ALA A 1 82 ? 19.576 2.508 -7.373 1.00 73.06 82 ALA A C 1
ATOM 622 O O . ALA A 1 82 ? 19.903 3.688 -7.439 1.00 73.06 82 ALA A O 1
ATOM 623 N N . ALA A 1 83 ? 18.393 2.082 -7.829 1.00 75.06 83 ALA A N 1
ATOM 624 C CA . ALA A 1 83 ? 17.357 2.999 -8.290 1.00 75.06 83 ALA A CA 1
ATOM 625 C C . ALA A 1 83 ? 16.645 3.672 -7.114 1.00 75.06 83 ALA A C 1
ATOM 627 O O . ALA A 1 83 ? 16.341 3.025 -6.110 1.00 75.06 83 ALA A O 1
ATOM 628 N N . GLU A 1 84 ? 16.290 4.941 -7.305 1.00 81.38 84 GLU A N 1
ATOM 629 C CA . GLU A 1 84 ? 15.422 5.665 -6.381 1.00 81.38 84 GLU A CA 1
ATOM 630 C C . GLU A 1 84 ? 14.071 4.938 -6.216 1.00 81.38 84 GLU A C 1
ATOM 632 O O . GLU A 1 84 ? 13.496 4.470 -7.215 1.00 81.38 84 GLU A O 1
ATOM 637 N N . PRO A 1 85 ? 13.528 4.837 -4.987 1.00 77.31 85 PRO A N 1
ATOM 638 C CA . PRO A 1 85 ? 12.257 4.164 -4.713 1.00 77.31 85 PRO A CA 1
ATOM 639 C C . PRO A 1 85 ? 11.105 4.634 -5.613 1.00 77.31 85 PRO A C 1
ATOM 641 O O . PRO A 1 85 ? 10.247 3.843 -6.016 1.00 77.31 85 PRO A O 1
ATOM 644 N N . GLU A 1 86 ? 11.098 5.910 -5.987 1.00 82.50 86 GLU A N 1
ATOM 645 C CA . GLU A 1 86 ? 10.087 6.557 -6.816 1.00 82.50 86 GLU A CA 1
ATOM 646 C C . GLU A 1 86 ? 9.975 5.939 -8.211 1.00 82.50 86 GLU A C 1
ATOM 648 O O . GLU A 1 86 ? 8.880 5.948 -8.781 1.00 82.50 86 GLU A O 1
ATOM 653 N N . VAL A 1 87 ? 11.065 5.366 -8.739 1.00 80.00 87 VAL A N 1
ATOM 654 C CA . VAL A 1 87 ? 11.121 4.785 -10.088 1.00 80.00 87 VAL A CA 1
ATOM 655 C C . VAL A 1 87 ? 10.093 3.670 -10.240 1.00 80.00 87 VAL A C 1
ATOM 657 O O . VAL A 1 87 ? 9.272 3.709 -11.151 1.00 80.00 87 VAL A O 1
ATOM 660 N N . ALA A 1 88 ? 10.103 2.687 -9.339 1.00 84.44 88 ALA A N 1
ATOM 661 C CA . ALA A 1 88 ? 9.221 1.523 -9.431 1.00 84.44 88 ALA A CA 1
ATOM 662 C C . ALA A 1 88 ? 8.064 1.559 -8.423 1.00 84.44 88 ALA A C 1
ATOM 664 O O . ALA A 1 88 ? 6.988 1.017 -8.691 1.00 84.44 88 ALA A O 1
ATOM 665 N N . TYR A 1 89 ? 8.254 2.229 -7.284 1.00 87.00 89 TYR A N 1
ATOM 666 C CA . TYR A 1 89 ? 7.306 2.251 -6.171 1.00 87.00 89 TYR A CA 1
ATOM 667 C C . TYR A 1 89 ? 6.641 3.612 -5.959 1.00 87.00 89 TYR A C 1
ATOM 669 O O . TYR A 1 89 ? 5.779 3.721 -5.091 1.00 87.00 89 TYR A O 1
ATOM 677 N N . GLY A 1 90 ? 6.932 4.642 -6.762 1.00 88.06 90 GLY A N 1
ATOM 678 C CA . GLY A 1 90 ? 6.343 5.975 -6.571 1.00 88.06 90 GLY A CA 1
ATOM 679 C C . GLY A 1 90 ? 4.807 5.985 -6.584 1.00 88.06 90 GLY A C 1
ATOM 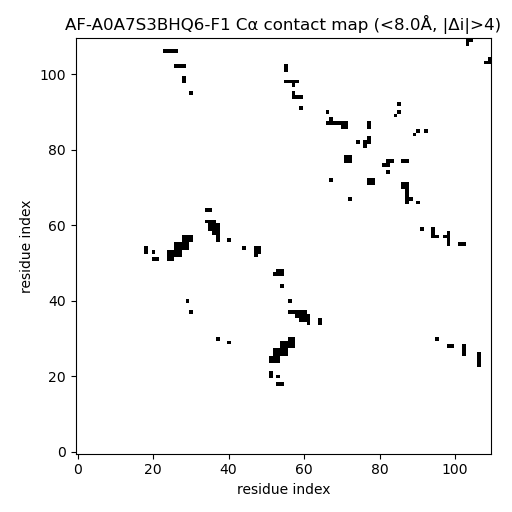680 O O . GLY A 1 90 ? 4.173 6.759 -5.870 1.00 88.06 90 GLY A O 1
ATOM 681 N N . TRP A 1 91 ? 4.174 5.086 -7.346 1.00 87.31 91 TRP A N 1
ATOM 682 C CA . TRP A 1 91 ? 2.718 4.905 -7.309 1.00 87.31 91 TRP A CA 1
ATOM 683 C C . TRP A 1 91 ? 2.226 4.383 -5.949 1.00 87.31 91 TRP A C 1
ATOM 685 O O . TRP A 1 91 ? 1.179 4.820 -5.476 1.00 87.31 91 TRP A O 1
ATOM 695 N N . TYR A 1 92 ? 2.974 3.469 -5.330 1.00 86.81 92 TYR A N 1
ATOM 696 C CA . TYR A 1 92 ? 2.659 2.848 -4.047 1.00 86.81 92 TYR A CA 1
ATOM 697 C C . TYR A 1 92 ? 2.884 3.836 -2.901 1.00 86.81 92 TYR A C 1
ATOM 699 O O . TYR A 1 92 ? 2.020 3.972 -2.037 1.00 86.81 92 TYR A O 1
ATOM 707 N N . LEU A 1 93 ? 3.974 4.609 -2.955 1.00 89.19 93 LEU A N 1
ATOM 708 C CA . LEU A 1 93 ? 4.253 5.687 -2.001 1.00 89.19 93 LEU A CA 1
ATOM 709 C C . LEU A 1 93 ? 3.120 6.724 -1.976 1.00 89.19 93 LEU A C 1
ATOM 711 O O . LEU A 1 93 ? 2.623 7.063 -0.908 1.00 89.19 93 LEU A O 1
ATOM 715 N N . ARG A 1 94 ? 2.580 7.116 -3.136 1.00 87.69 94 ARG A N 1
ATOM 716 C CA . ARG A 1 94 ? 1.403 8.006 -3.186 1.00 87.69 94 ARG A CA 1
ATOM 717 C C . ARG A 1 94 ? 0.141 7.392 -2.568 1.00 87.69 94 ARG A C 1
ATOM 719 O O . ARG A 1 94 ? -0.678 8.103 -1.988 1.00 87.69 94 ARG A O 1
ATOM 726 N N . ARG A 1 95 ? -0.052 6.070 -2.677 1.00 87.06 95 ARG A N 1
ATOM 727 C CA . ARG A 1 95 ? -1.177 5.372 -2.016 1.00 87.06 95 ARG A CA 1
ATOM 728 C C . ARG A 1 95 ? -1.008 5.353 -0.498 1.00 87.06 95 ARG A C 1
ATOM 730 O O . ARG A 1 95 ? -2.001 5.476 0.216 1.00 87.06 95 ARG A O 1
ATOM 737 N N . LEU A 1 96 ? 0.228 5.219 -0.025 1.00 87.25 96 LEU A N 1
ATOM 738 C CA . LEU A 1 96 ? 0.575 5.329 1.388 1.00 87.25 96 LEU A CA 1
ATOM 739 C C . LEU A 1 96 ? 0.328 6.737 1.925 1.00 87.25 96 LEU A C 1
ATOM 741 O O . LEU A 1 96 ? -0.344 6.880 2.942 1.00 87.25 96 LEU A O 1
ATOM 745 N N . GLU A 1 97 ? 0.801 7.765 1.223 1.00 89.06 97 GLU A N 1
ATOM 746 C CA . GLU A 1 97 ? 0.574 9.169 1.587 1.00 89.06 97 GLU A CA 1
ATOM 747 C C . GLU A 1 97 ? -0.920 9.482 1.715 1.00 89.06 97 GLU A C 1
ATOM 749 O O . GLU A 1 97 ? -1.351 10.059 2.711 1.00 89.06 97 GLU A O 1
ATOM 754 N N . ALA A 1 98 ? -1.739 9.028 0.760 1.00 87.31 98 ALA A N 1
ATOM 755 C CA . ALA A 1 98 ? -3.188 9.197 0.828 1.00 87.31 98 ALA A CA 1
ATOM 756 C C . ALA A 1 98 ? -3.815 8.476 2.038 1.00 87.31 98 ALA A C 1
ATOM 758 O O . ALA A 1 98 ? -4.715 9.013 2.688 1.00 87.31 98 ALA A O 1
ATOM 759 N N . ALA A 1 99 ? -3.338 7.271 2.369 1.00 86.88 99 ALA A N 1
ATOM 760 C CA . ALA A 1 99 ? -3.808 6.528 3.536 1.00 86.88 99 ALA A CA 1
ATOM 761 C C . ALA A 1 99 ? -3.422 7.221 4.854 1.00 86.88 99 ALA A C 1
ATOM 763 O O . ALA A 1 99 ? -4.245 7.299 5.766 1.00 86.88 99 ALA A O 1
ATOM 764 N N . LEU A 1 100 ? -2.208 7.773 4.934 1.00 85.88 100 LEU A N 1
ATOM 765 C CA . LEU A 1 100 ? -1.729 8.552 6.077 1.00 85.88 100 LEU A CA 1
ATOM 766 C C . LEU A 1 100 ? -2.518 9.853 6.240 1.00 85.88 100 LEU A C 1
ATOM 768 O O . LEU A 1 100 ? -2.993 10.143 7.334 1.00 85.88 100 LEU A O 1
ATOM 772 N N . ALA A 1 101 ? -2.744 10.599 5.159 1.00 85.12 101 ALA A N 1
ATOM 773 C CA . ALA A 1 101 ? -3.571 11.804 5.192 1.00 85.12 101 ALA A CA 1
ATOM 774 C C . ALA A 1 101 ? -4.991 11.502 5.706 1.00 85.12 101 ALA A C 1
ATOM 776 O O . ALA A 1 101 ? -5.537 12.235 6.533 1.00 85.12 101 ALA A O 1
ATOM 777 N N . ASN A 1 102 ? -5.573 10.373 5.284 1.00 81.38 102 ASN A N 1
ATOM 778 C CA . ASN A 1 102 ? -6.858 9.919 5.807 1.00 81.38 102 ASN A CA 1
ATOM 779 C C . ASN A 1 102 ? -6.779 9.545 7.299 1.00 81.38 102 ASN A C 1
ATOM 781 O O . ASN A 1 102 ? -7.684 9.886 8.058 1.00 81.38 102 ASN A O 1
ATOM 785 N N . ALA A 1 103 ? -5.696 8.899 7.740 1.00 82.75 103 ALA A N 1
ATOM 786 C CA . ALA A 1 103 ? -5.458 8.583 9.151 1.00 82.75 103 ALA A CA 1
ATOM 787 C C . ALA A 1 103 ? -5.399 9.836 10.026 1.00 82.75 103 ALA A C 1
ATOM 789 O O . ALA A 1 103 ? -6.046 9.889 11.073 1.00 82.75 103 ALA A O 1
ATOM 790 N N . HIS A 1 104 ? -4.687 10.867 9.579 1.00 82.12 104 HIS A N 1
ATOM 791 C CA . HIS A 1 104 ? -4.601 12.144 10.283 1.00 82.12 104 HIS A CA 1
ATOM 792 C C . HIS A 1 104 ? -5.978 12.791 10.443 1.00 82.12 104 HIS A C 1
ATOM 794 O O . HIS A 1 104 ? -6.402 13.059 11.568 1.00 82.12 104 HIS A O 1
ATOM 800 N N . ARG A 1 105 ? -6.744 12.887 9.349 1.00 79.94 105 ARG A N 1
ATOM 801 C CA . ARG A 1 105 ? -8.116 13.415 9.366 1.00 79.94 105 ARG A CA 1
ATOM 802 C C . ARG A 1 105 ? -9.041 12.645 10.315 1.00 79.94 105 ARG A C 1
ATOM 804 O O . ARG A 1 105 ? -9.840 13.244 11.023 1.00 79.94 105 ARG A O 1
ATOM 811 N N . VAL A 1 106 ? -8.948 11.316 10.333 1.00 75.38 106 VAL A N 1
ATOM 812 C CA . VAL A 1 106 ? -9.831 10.436 11.123 1.00 75.38 106 VAL A CA 1
ATOM 813 C C . VAL A 1 106 ? -9.414 10.338 12.602 1.00 75.38 106 VAL A C 1
ATOM 815 O O . VAL A 1 106 ? -10.232 9.972 13.455 1.00 75.38 106 VAL A O 1
ATOM 818 N N . SER A 1 107 ? -8.158 10.664 12.914 1.00 72.88 107 SER A N 1
ATOM 819 C CA . SER A 1 107 ? -7.618 10.694 14.281 1.00 72.88 107 SER A CA 1
ATOM 820 C C . SER A 1 107 ? -7.769 12.048 14.983 1.00 72.88 107 SER A C 1
ATOM 822 O O . SER A 1 107 ? -7.483 12.129 16.173 1.00 72.88 107 SER A O 1
ATOM 824 N N . GLY A 1 108 ? -8.214 13.100 14.283 1.00 63.72 108 GLY A N 1
ATOM 825 C CA . GLY A 1 108 ? -8.366 14.445 14.853 1.00 63.72 108 GLY A CA 1
ATOM 826 C C . GLY A 1 108 ? -7.048 15.208 15.044 1.00 63.72 108 GLY A C 1
ATOM 827 O O . GLY A 1 108 ? -7.042 16.264 15.666 1.00 63.72 108 GLY A O 1
ATOM 828 N N . ARG A 1 109 ? -5.931 14.696 14.506 1.00 53.12 109 ARG A N 1
ATOM 829 C CA . ARG A 1 109 ? -4.658 15.423 14.379 1.00 53.12 109 ARG A CA 1
ATOM 830 C C . ARG A 1 109 ? -4.617 16.100 13.007 1.00 53.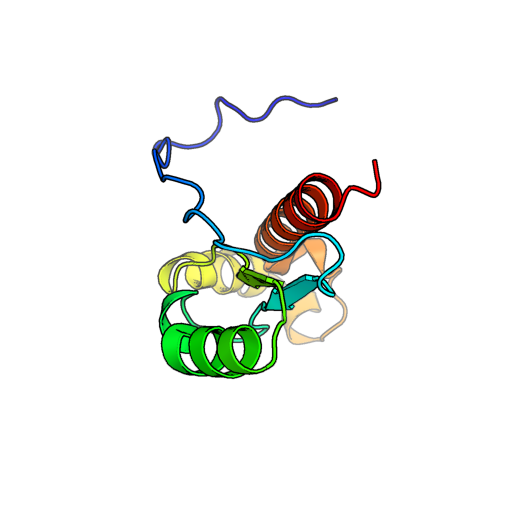12 109 ARG A C 1
ATOM 832 O O . ARG A 1 109 ? -4.047 15.538 12.072 1.00 53.12 109 ARG A O 1
ATOM 839 N N . GLY A 1 110 ? -5.308 17.232 12.892 1.00 42.62 110 GLY A N 1
ATOM 840 C CA . GLY A 1 110 ? -5.218 18.170 11.767 1.00 42.62 110 GLY A CA 1
ATOM 841 C C . GLY A 1 110 ? -4.335 19.353 12.121 1.00 42.62 110 GLY A C 1
ATOM 842 O 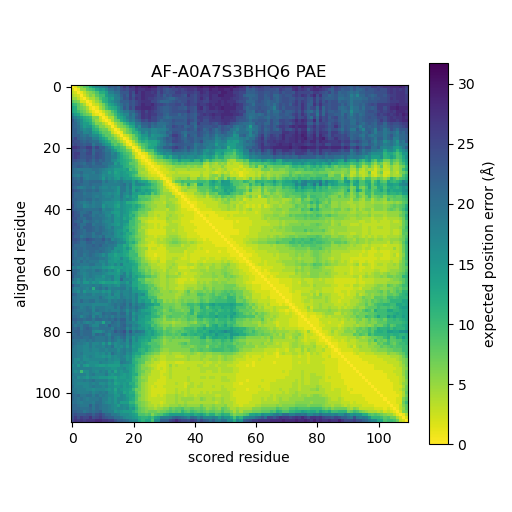O . GLY A 1 110 ? -4.333 19.719 13.317 1.00 42.62 110 GLY A O 1
#